Protein AF-A0AAD3E2F9-F1 (afdb_monomer)

InterPro domains:
  IPR011989 Armadillo-like helical [G3DSA:1.25.10.10] (1-164)
  IPR016024 Armadillo-type fold [SSF48371] (8-144)

pLDDT: mean 86.16, std 11.95, range [47.69, 98.19]

Foldseek 3Di:
DLQCVQVVLLVPLLVQLVDPDVVSVLVSLLSCLVCLQGAHPQGGLDDDSSVSSLVSLLVQLPPPDLSSVVSSLLSNQSSLVSHPDCPVVLVCLVVNLCSLLVSLVVDDDVSSLVSVVSSCVSCPPSCVVVVVVLLVSLVVSLVVLVVVLVVCVPDPNPPSVVSSVSSVVD

Solvent-accessible surface area (backbone atoms only — not comparable to full-atom values): 9405 Å² total; per-residue (Å²): 114,71,75,52,45,31,60,46,40,62,68,63,36,57,63,26,64,73,44,93,48,60,71,48,24,23,49,26,31,38,54,48,24,78,52,43,80,40,45,34,99,69,36,57,54,36,45,69,69,50,50,51,52,51,52,52,28,61,55,29,52,72,42,91,48,65,68,30,23,52,31,12,48,51,19,46,35,48,45,55,72,57,38,87,73,57,73,87,50,55,87,50,44,68,60,53,52,52,46,49,56,56,42,58,77,76,44,96,55,71,57,57,55,55,30,49,44,52,52,48,65,75,47,46,82,75,40,65,90,45,45,68,61,51,52,54,52,44,53,52,50,40,54,53,44,54,53,51,53,68,71,50,82,82,82,58,74,68,62,51,50,51,56,45,49,51,59,72,74,99

Radius of gyration: 17.34 Å; Cα contacts (8 Å, |Δi|>4): 168; chains: 1; bounding box: 48×39×40 Å

Nearest PDB structures (foldseek):
  3l6x-assembly1_A  TM=6.082E-01  e=8.683E-02  Homo sapiens
  3l6y-assembly1_A  TM=6.044E-01  e=9.562E-02  Homo sapiens
  3l6y-assembly2_C  TM=5.565E-01  e=1.971E-01  Homo sapiens
  3au3-assembly1_A  TM=4.673E-01  e=3.920E+00  Homo sapiens
  3nmx-assembly3_C  TM=4.134E-01  e=3.920E+00  Homo sapiens

Secondary structure (DSSP, 8-state):
-GGGHHHHIIIIIGGGGG-SSHHHHHHHHHHHHHTTTSEETTEES-SHHHHHHHHHHHHHTT-SSHHHHHHHHHHHHHHH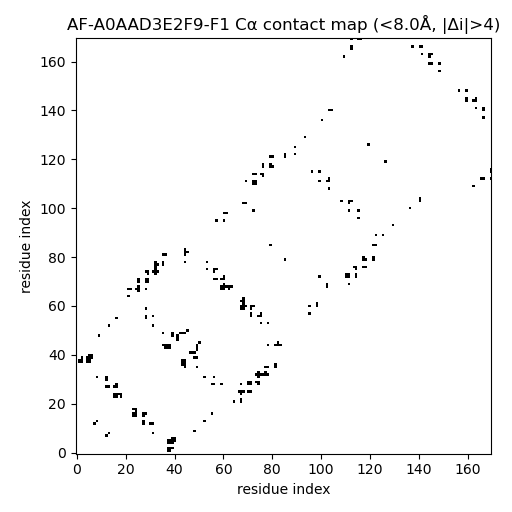HH-S--TTTGGGHHHHHHHHHHHHTT---HHHHHHHHHHHHHHGGGGTTTHHHHHHHHHHHHHHHHHHHHH-TTT-HHHHHHHHHHHHH-

Mean predicted aligned error: 7.66 Å

Structure (mmCIF, N/CA/C/O backbone):
data_AF-A0AAD3E2F9-F1
#
_entry.id   AF-A0AAD3E2F9-F1
#
loop_
_atom_site.group_PDB
_atom_site.id
_atom_site.type_symbol
_atom_site.label_atom_id
_atom_site.label_alt_id
_atom_site.label_comp_id
_atom_site.label_asym_id
_atom_site.label_entity_id
_atom_site.label_seq_id
_atom_site.pdbx_PDB_ins_code
_atom_site.Cartn_x
_atom_site.Cartn_y
_atom_site.Cartn_z
_atom_site.occupancy
_atom_site.B_iso_or_equiv
_atom_site.auth_seq_id
_atom_site.auth_comp_id
_atom_site.auth_asym_id
_atom_site.auth_atom_id
_atom_site.pdbx_PDB_model_num
ATOM 1 N N . TYR A 1 1 ? -3.794 11.369 25.387 1.00 62.34 1 TYR A N 1
ATOM 2 C CA . TYR A 1 1 ? -3.339 11.930 24.093 1.00 62.34 1 TYR A CA 1
ATOM 3 C C . TYR A 1 1 ? -3.380 10.864 23.010 1.00 62.34 1 TYR A C 1
ATOM 5 O O . TYR A 1 1 ? -4.067 11.088 22.027 1.00 62.34 1 TYR A O 1
ATOM 13 N N . LYS A 1 2 ? -2.749 9.694 23.215 1.00 70.06 2 LYS A N 1
ATOM 14 C CA . LYS A 1 2 ? -2.799 8.565 22.266 1.00 70.06 2 LYS A CA 1
ATOM 15 C C . LYS A 1 2 ? -4.229 8.141 21.884 1.00 70.06 2 LYS A C 1
ATOM 17 O O . LYS A 1 2 ? -4.508 7.983 20.707 1.00 70.06 2 LYS A O 1
ATOM 22 N N . ASP A 1 3 ? -5.160 8.131 22.837 1.00 77.56 3 ASP A N 1
ATOM 23 C CA . ASP A 1 3 ? -6.560 7.727 22.586 1.00 77.56 3 ASP A CA 1
ATOM 24 C C . ASP A 1 3 ? -7.354 8.692 21.682 1.00 77.56 3 ASP A C 1
ATOM 26 O O . ASP A 1 3 ? -8.417 8.347 21.176 1.00 77.56 3 ASP A O 1
ATOM 30 N N . GLN A 1 4 ? -6.866 9.923 21.477 1.00 85.38 4 GLN A N 1
ATOM 31 C CA . GLN A 1 4 ? -7.509 10.898 20.584 1.00 85.38 4 GLN A CA 1
ATOM 32 C C . GLN A 1 4 ? -6.976 10.825 19.150 1.00 85.38 4 GLN A C 1
ATOM 34 O O . GLN A 1 4 ? -7.554 11.444 18.255 1.00 85.38 4 GLN A O 1
ATOM 39 N N . LEU A 1 5 ? -5.894 10.078 18.920 1.00 88.75 5 LEU A N 1
ATOM 40 C CA . LEU A 1 5 ? -5.224 10.031 17.628 1.00 88.75 5 LEU A CA 1
ATOM 41 C C . LEU A 1 5 ? -6.070 9.305 16.575 1.00 88.75 5 LEU A C 1
ATOM 43 O O . LEU A 1 5 ? -6.269 9.856 15.497 1.00 88.75 5 LEU A O 1
ATOM 47 N N . GLY A 1 6 ? -6.672 8.159 16.907 1.00 88.94 6 GLY A N 1
ATOM 48 C CA . GLY A 1 6 ? -7.571 7.437 15.996 1.00 88.94 6 GLY A CA 1
ATOM 49 C C . GLY A 1 6 ? -8.740 8.304 15.490 1.00 88.94 6 GLY A C 1
ATOM 50 O O . GLY A 1 6 ? -8.904 8.465 14.276 1.00 88.94 6 GLY A O 1
ATOM 51 N N . PRO A 1 7 ? -9.521 8.950 16.382 1.00 89.38 7 PRO A N 1
ATOM 52 C CA . PRO A 1 7 ? -10.571 9.896 15.987 1.00 89.38 7 PRO A CA 1
ATOM 53 C C . PRO A 1 7 ? -10.068 11.092 15.163 1.00 89.38 7 PRO A C 1
ATOM 55 O O . PRO A 1 7 ? -10.737 11.523 14.218 1.00 89.38 7 PRO A O 1
ATOM 58 N N . MET A 1 8 ? -8.891 11.630 15.496 1.00 92.56 8 MET A N 1
ATOM 59 C CA . MET A 1 8 ? -8.268 12.735 14.760 1.00 92.56 8 MET A CA 1
ATOM 60 C C . MET A 1 8 ? -7.909 12.307 13.332 1.00 92.56 8 MET A C 1
ATOM 62 O O . MET A 1 8 ? -8.260 13.006 12.379 1.00 92.56 8 MET A O 1
ATOM 66 N N . MET A 1 9 ? -7.315 11.124 13.162 1.00 93.81 9 MET A N 1
ATOM 67 C CA . MET A 1 9 ? -7.018 10.558 11.847 1.00 93.81 9 MET A CA 1
ATOM 68 C C . MET A 1 9 ? -8.294 10.353 11.031 1.00 93.81 9 MET A C 1
ATOM 70 O O . MET A 1 9 ? -8.372 10.792 9.883 1.00 93.81 9 MET A O 1
ATOM 74 N N . ALA A 1 10 ? -9.328 9.747 11.619 1.00 91.50 10 ALA A N 1
ATOM 75 C CA . ALA A 1 10 ? -10.598 9.527 10.930 1.00 91.50 10 ALA A CA 1
ATOM 76 C C . ALA A 1 10 ? -11.249 10.844 10.462 1.00 91.50 10 ALA A C 1
ATOM 78 O O . ALA A 1 10 ? -11.843 10.894 9.386 1.00 91.50 10 ALA A O 1
ATOM 79 N N . THR A 1 11 ? -11.104 11.919 11.243 1.00 93.50 11 THR A N 1
ATOM 80 C CA . THR A 1 11 ? -11.714 13.225 10.949 1.00 93.50 11 THR A CA 1
ATOM 81 C C . THR A 1 11 ? -10.924 14.026 9.914 1.00 93.50 11 THR A C 1
ATOM 83 O O . THR A 1 11 ? -11.518 14.603 9.005 1.00 93.50 11 THR A O 1
ATOM 86 N N . TYR A 1 12 ? -9.595 14.079 10.041 1.00 95.25 12 TYR A N 1
ATOM 87 C CA . TYR A 1 12 ? -8.758 14.998 9.262 1.00 95.25 12 TYR A CA 1
ATOM 88 C C . TYR A 1 12 ? -7.916 14.309 8.186 1.00 95.25 12 TYR A C 1
ATOM 90 O O . TYR A 1 12 ? -7.688 14.895 7.128 1.00 95.25 12 TYR A O 1
ATOM 98 N N . VAL A 1 13 ? -7.473 13.072 8.415 1.00 96.31 13 VAL A N 1
ATOM 99 C CA . VAL A 1 13 ? -6.607 12.340 7.475 1.00 96.31 13 VAL A CA 1
ATOM 100 C C . VAL A 1 13 ? -7.443 11.627 6.416 1.00 96.31 13 VAL A C 1
ATOM 102 O O . VAL A 1 13 ? -7.136 11.726 5.231 1.00 96.31 13 VAL A O 1
ATOM 105 N N . MET A 1 14 ? -8.550 10.987 6.805 1.00 95.38 14 MET A N 1
ATOM 106 C CA . MET A 1 14 ? -9.413 10.241 5.876 1.00 95.38 14 MET A CA 1
ATOM 107 C C . MET A 1 14 ? -9.876 11.062 4.650 1.00 95.38 14 MET A C 1
ATOM 109 O O . MET A 1 14 ? -9.777 10.559 3.530 1.00 95.38 14 MET A O 1
ATOM 113 N N . PRO A 1 15 ? -10.326 12.330 4.781 1.00 97.12 15 PRO A N 1
ATOM 114 C CA . PRO A 1 15 ? -10.733 13.123 3.616 1.00 97.12 15 PRO A CA 1
ATOM 115 C C . PRO A 1 15 ? -9.571 13.461 2.669 1.00 97.12 15 PRO A C 1
ATOM 117 O O . PRO A 1 15 ? -9.788 13.675 1.474 1.00 97.12 15 PRO A O 1
ATOM 120 N N . CYS A 1 16 ? -8.334 13.494 3.176 1.00 97.31 16 CYS A N 1
ATOM 121 C CA . CYS A 1 16 ? -7.163 13.892 2.399 1.00 97.31 16 CYS A CA 1
ATOM 122 C C . CYS A 1 16 ? -6.802 12.884 1.298 1.00 97.31 16 CYS A C 1
ATOM 124 O O . CYS A 1 16 ? -6.231 13.295 0.290 1.00 97.31 16 CYS A O 1
ATOM 126 N N . PHE A 1 17 ? -7.211 11.615 1.415 1.00 97.25 17 PH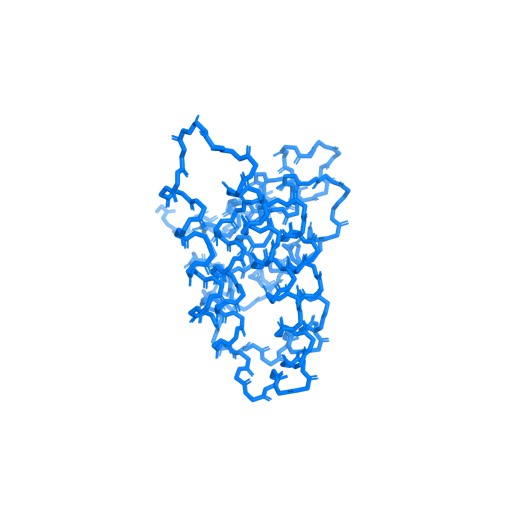E A N 1
ATOM 127 C CA . PHE A 1 17 ?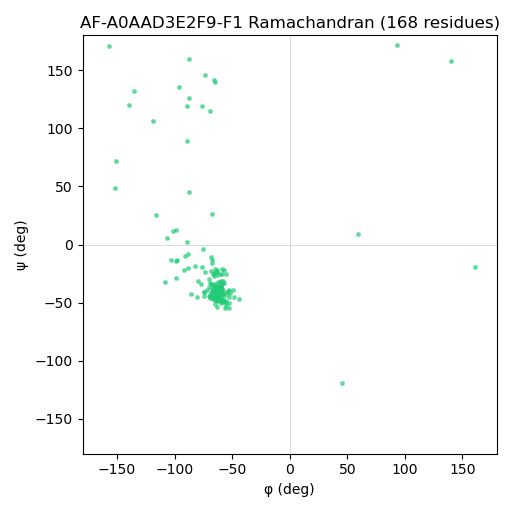 -7.032 10.603 0.363 1.00 97.25 17 PHE A CA 1
ATOM 128 C C . PHE A 1 17 ? -7.741 10.953 -0.952 1.00 97.25 17 PHE A C 1
ATOM 130 O O . PHE A 1 17 ? -7.319 10.520 -2.019 1.00 97.25 17 PHE A O 1
ATOM 137 N N . SER A 1 18 ? -8.800 11.767 -0.901 1.00 95.81 18 SER A N 1
ATOM 138 C CA . SER A 1 18 ? -9.532 12.230 -2.091 1.00 95.81 18 SER A CA 1
ATOM 139 C C . SER A 1 18 ? -9.163 13.658 -2.509 1.00 95.81 18 SER A C 1
ATOM 141 O O . SER A 1 18 ? -9.847 14.257 -3.339 1.00 95.81 18 SER A O 1
ATOM 143 N N . SER A 1 19 ? -8.099 14.229 -1.937 1.00 96.94 19 SER A N 1
ATOM 144 C CA . SER A 1 19 ? -7.664 15.585 -2.267 1.00 96.94 19 SER A CA 1
ATOM 145 C C . SER A 1 19 ? -7.195 15.686 -3.725 1.00 96.94 19 SER A C 1
ATOM 147 O O . SER A 1 19 ? -6.462 14.807 -4.195 1.00 96.94 19 SER A O 1
ATOM 149 N N . PRO A 1 20 ? -7.524 16.776 -4.447 1.00 96.38 20 PRO A N 1
ATOM 150 C CA . PRO A 1 20 ? -6.964 17.020 -5.776 1.00 96.38 20 PRO A CA 1
ATOM 151 C C . PRO A 1 20 ? -5.446 17.243 -5.725 1.00 96.38 20 PRO A C 1
ATOM 153 O O . PRO A 1 20 ? -4.757 17.058 -6.726 1.00 96.38 20 PRO A O 1
ATOM 156 N N . HIS A 1 21 ? -4.908 17.612 -4.561 1.00 96.38 21 HIS A N 1
ATOM 157 C CA . HIS A 1 21 ? -3.492 17.889 -4.384 1.00 96.38 21 HIS A CA 1
ATOM 158 C C . HIS A 1 21 ? -2.718 16.624 -3.995 1.00 96.38 21 HIS A C 1
ATOM 160 O O . HIS A 1 21 ? -2.963 16.059 -2.926 1.00 96.38 21 HIS A O 1
ATOM 166 N N . PRO A 1 22 ? -1.737 16.191 -4.800 1.00 95.75 22 PRO A N 1
ATOM 167 C CA . PRO A 1 22 ? -1.082 14.908 -4.581 1.00 95.75 22 PRO A CA 1
ATOM 168 C C . PRO A 1 22 ? -0.206 14.860 -3.337 1.00 95.75 22 PRO A C 1
ATOM 170 O O . PRO A 1 22 ? -0.186 13.844 -2.658 1.00 95.75 22 PRO A O 1
ATOM 173 N N . HIS A 1 23 ? 0.429 15.970 -2.957 1.00 95.81 23 HIS A N 1
ATOM 174 C CA . HIS A 1 23 ? 1.182 16.042 -1.703 1.00 95.81 23 HIS A CA 1
ATOM 175 C C . HIS A 1 23 ? 0.292 15.795 -0.472 1.00 95.81 23 HIS A C 1
ATOM 177 O O . HIS A 1 23 ? 0.759 15.212 0.503 1.00 95.81 23 HIS A O 1
ATOM 183 N N . LEU A 1 24 ? -0.993 16.182 -0.515 1.00 97.44 24 LEU A N 1
ATOM 184 C CA . LEU A 1 24 ? -1.942 15.878 0.560 1.00 97.44 24 LEU A CA 1
ATOM 185 C C . LEU A 1 24 ? -2.318 14.396 0.578 1.00 97.44 24 LEU A C 1
ATOM 187 O O . LEU A 1 24 ? -2.397 13.825 1.661 1.00 97.44 24 LEU A O 1
ATOM 191 N N . ARG A 1 25 ? -2.492 13.759 -0.589 1.00 98.19 25 ARG A N 1
ATOM 192 C CA . ARG A 1 25 ? -2.723 12.306 -0.669 1.00 98.19 25 ARG A CA 1
ATOM 193 C C . ARG A 1 25 ? -1.513 11.521 -0.161 1.00 98.19 25 ARG A C 1
ATOM 195 O O . ARG A 1 25 ? -1.675 10.677 0.708 1.00 98.19 25 ARG A O 1
ATOM 202 N N . SER A 1 26 ? -0.310 11.879 -0.613 1.00 96.75 26 SER A N 1
ATOM 203 C CA . SER A 1 26 ? 0.970 11.311 -0.156 1.00 96.75 26 SER A CA 1
ATOM 204 C C . SER A 1 26 ? 1.094 11.380 1.367 1.00 96.75 26 SER A C 1
ATOM 206 O O . SER A 1 26 ? 1.311 10.377 2.041 1.00 96.75 26 SER A O 1
ATOM 208 N N . LYS A 1 27 ? 0.851 12.563 1.951 1.00 97.06 27 LYS A N 1
ATOM 209 C CA . LYS A 1 27 ? 0.902 12.727 3.407 1.00 97.06 27 LYS A CA 1
ATOM 210 C C . LYS A 1 27 ? -0.216 11.993 4.134 1.00 97.06 27 LYS A C 1
ATOM 212 O O . LYS A 1 27 ? 0.041 11.500 5.224 1.00 97.06 27 LYS A O 1
ATOM 217 N N . ALA A 1 28 ? -1.412 11.885 3.561 1.00 97.75 28 ALA A N 1
ATOM 218 C CA . ALA A 1 28 ? -2.482 11.094 4.157 1.00 97.75 28 ALA A CA 1
ATOM 219 C C . ALA A 1 28 ? -2.092 9.615 4.254 1.00 97.75 28 ALA A C 1
ATOM 221 O O . ALA A 1 28 ? -2.184 9.033 5.330 1.00 97.75 28 ALA A O 1
ATOM 222 N N . VAL A 1 29 ? -1.578 9.061 3.155 1.00 98.06 29 VAL A N 1
ATOM 223 C CA . VAL A 1 29 ? -1.057 7.694 3.071 1.00 98.06 29 VAL A CA 1
ATOM 224 C C . VAL A 1 29 ? 0.033 7.468 4.118 1.00 98.06 29 VAL A C 1
ATOM 226 O O . VAL A 1 29 ? -0.110 6.589 4.964 1.00 98.06 29 VAL A O 1
ATOM 229 N N . TRP A 1 30 ? 1.063 8.319 4.125 1.00 96.94 30 TRP A N 1
ATOM 230 C CA . TRP A 1 30 ? 2.184 8.209 5.058 1.00 96.94 30 TRP A CA 1
ATOM 231 C C . TRP A 1 30 ? 1.740 8.281 6.525 1.00 96.94 30 TRP A C 1
ATOM 233 O O . TRP A 1 30 ? 2.121 7.432 7.327 1.00 96.94 30 TRP A O 1
ATOM 243 N N . VAL A 1 31 ? 0.894 9.258 6.886 1.00 96.81 31 VAL A N 1
ATOM 244 C CA . VAL A 1 31 ? 0.366 9.392 8.258 1.00 96.81 31 VAL A CA 1
ATOM 245 C C . VAL A 1 31 ? -0.427 8.147 8.653 1.00 96.81 31 VAL A C 1
ATOM 247 O O . VAL A 1 31 ? -0.299 7.678 9.782 1.00 96.81 31 VAL A O 1
ATOM 250 N N . SER A 1 32 ? -1.228 7.594 7.741 1.00 96.31 32 SER A N 1
ATOM 251 C CA . SER A 1 32 ? -1.978 6.366 7.994 1.00 96.31 32 SER A CA 1
ATOM 252 C C . SER A 1 32 ? -1.078 5.165 8.252 1.00 96.31 32 SER A C 1
ATOM 254 O O . SER A 1 32 ? -1.387 4.401 9.156 1.00 96.31 32 SER A O 1
ATOM 256 N N . GLY A 1 33 ? 0.025 5.011 7.514 1.00 95.50 33 GLY A N 1
ATOM 257 C CA . GLY A 1 33 ? 0.999 3.946 7.764 1.00 95.50 33 GLY A CA 1
ATOM 258 C C . GLY A 1 33 ? 1.725 4.113 9.101 1.00 95.50 33 GLY A C 1
ATOM 259 O O . GLY A 1 33 ? 1.802 3.169 9.875 1.00 95.50 33 GLY A O 1
ATOM 260 N N . VAL A 1 34 ? 2.213 5.321 9.401 1.00 94.31 34 VAL A N 1
ATOM 261 C CA . VAL A 1 34 ? 2.985 5.605 10.629 1.00 94.31 34 VAL A CA 1
ATOM 262 C C . VAL A 1 34 ? 2.182 5.376 11.910 1.00 94.31 34 VAL A C 1
ATOM 264 O O . VAL A 1 34 ? 2.760 5.013 12.927 1.00 94.31 34 VAL A O 1
ATOM 267 N N . PHE A 1 35 ? 0.870 5.609 11.875 1.00 93.56 35 PHE A N 1
ATOM 268 C CA . PHE A 1 35 ? -0.004 5.502 13.047 1.00 93.56 35 PHE A CA 1
ATOM 269 C C . PHE A 1 35 ? -1.054 4.394 12.904 1.00 93.56 35 PHE A C 1
ATOM 271 O O . PHE A 1 35 ? -2.130 4.481 13.499 1.00 93.56 35 PHE A O 1
ATOM 278 N N . CYS A 1 36 ? -0.784 3.369 12.092 1.00 91.88 36 CYS A N 1
ATOM 279 C CA . CYS A 1 36 ? -1.716 2.255 11.911 1.00 91.88 36 CYS A CA 1
ATOM 280 C C . CYS A 1 36 ? -1.902 1.411 13.189 1.00 91.88 36 CYS A C 1
ATOM 282 O O . CYS A 1 36 ? -2.981 0.851 13.372 1.00 91.88 36 CYS A O 1
ATOM 284 N N . ASP A 1 37 ? -0.914 1.421 14.092 1.00 89.88 37 ASP A N 1
ATOM 285 C CA . ASP A 1 37 ? -0.884 0.755 15.408 1.00 89.88 37 ASP A CA 1
ATOM 286 C C . ASP A 1 37 ? -1.745 1.451 16.486 1.00 89.88 37 ASP A C 1
ATOM 288 O O . ASP A 1 37 ? -1.864 1.009 17.634 1.00 89.88 37 ASP A O 1
ATOM 292 N N . THR A 1 38 ? -2.341 2.594 16.146 1.00 88.56 38 THR A N 1
ATOM 293 C CA . THR A 1 38 ? -3.139 3.386 17.078 1.00 88.56 38 THR A CA 1
ATOM 294 C C . THR A 1 38 ? -4.493 2.738 17.357 1.00 88.56 38 THR A C 1
ATOM 296 O O . THR A 1 38 ? -5.146 2.162 16.490 1.00 88.56 38 THR A O 1
ATOM 299 N N . THR A 1 39 ? -4.978 2.903 18.590 1.00 85.75 39 THR A N 1
ATOM 300 C CA . THR A 1 39 ? -6.333 2.497 18.968 1.00 85.75 39 THR A CA 1
ATOM 301 C C . THR A 1 39 ? -7.386 3.378 18.303 1.00 85.75 39 THR A C 1
ATOM 303 O O . THR A 1 39 ? -7.512 4.569 18.609 1.00 85.75 39 THR A O 1
ATOM 306 N N . PHE A 1 40 ? -8.187 2.770 17.430 1.00 83.88 40 PHE A N 1
ATOM 307 C CA . PHE A 1 40 ? -9.426 3.356 16.939 1.00 83.88 40 PHE A CA 1
ATOM 308 C C . PHE A 1 40 ? -10.591 3.004 17.881 1.00 83.88 40 PHE A C 1
ATOM 310 O O . PHE A 1 40 ? -10.504 2.045 18.653 1.00 83.88 40 PHE A O 1
ATOM 317 N N . PRO A 1 41 ? -11.703 3.764 17.849 1.00 80.50 41 PRO A N 1
ATOM 318 C CA . PRO A 1 41 ? -12.869 3.488 18.696 1.00 80.50 41 PRO A CA 1
ATOM 319 C C . PRO A 1 41 ? -13.470 2.084 18.521 1.00 80.50 41 PRO A C 1
ATOM 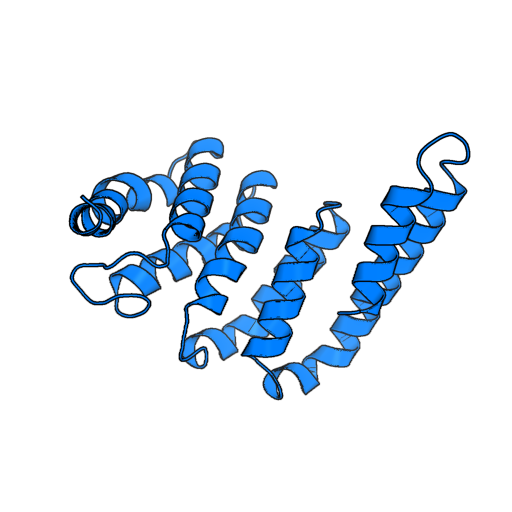321 O O . PRO A 1 41 ? -14.183 1.606 19.398 1.00 80.50 41 PRO A O 1
ATOM 324 N N . ASP A 1 42 ? -13.212 1.451 17.381 1.00 86.19 42 ASP A N 1
ATOM 325 C CA . ASP A 1 42 ? -13.732 0.158 16.942 1.00 86.19 42 ASP A CA 1
ATOM 326 C C . ASP A 1 42 ? -12.695 -0.980 16.984 1.00 86.19 42 ASP A C 1
ATOM 328 O O . ASP A 1 42 ? -13.008 -2.098 16.575 1.00 86.19 42 ASP A O 1
ATOM 332 N N . GLY A 1 43 ? -11.496 -0.719 17.513 1.00 81.38 43 GLY A N 1
ATOM 333 C CA . GLY A 1 43 ? -10.431 -1.707 17.672 1.00 81.38 43 GLY A CA 1
ATOM 334 C C . GLY A 1 43 ? -9.042 -1.149 17.355 1.00 81.38 43 GLY A C 1
ATOM 335 O O . GLY A 1 43 ? -8.893 -0.157 16.647 1.00 81.38 43 GLY A O 1
ATOM 336 N N . THR A 1 44 ? -8.006 -1.794 17.889 1.00 82.12 44 THR A N 1
ATOM 337 C CA . THR A 1 44 ? -6.613 -1.594 17.452 1.00 82.12 44 THR A CA 1
ATOM 338 C C . THR A 1 44 ? -6.264 -2.682 16.446 1.00 82.12 44 THR A C 1
ATOM 340 O O . THR A 1 44 ? -6.598 -3.840 16.695 1.00 82.12 44 THR A O 1
ATOM 343 N N . ASN A 1 45 ? -5.611 -2.313 15.340 1.00 82.06 45 ASN A N 1
ATOM 344 C CA . ASN A 1 45 ? -5.131 -3.221 14.281 1.00 82.06 45 ASN A CA 1
ATOM 345 C C . ASN A 1 45 ? -6.217 -4.058 13.583 1.00 82.06 45 ASN A C 1
ATOM 347 O O . ASN A 1 45 ? -5.934 -4.972 12.814 1.00 82.06 45 ASN A O 1
ATOM 351 N N . GLN A 1 46 ? -7.481 -3.753 13.858 1.00 80.06 46 GLN A N 1
ATOM 352 C CA . GLN A 1 46 ? -8.643 -4.457 13.346 1.00 80.06 46 GLN A CA 1
ATOM 353 C C . GLN A 1 46 ? -9.857 -3.529 13.381 1.00 80.06 46 GLN A C 1
ATOM 355 O O . GLN A 1 46 ? -9.826 -2.449 13.971 1.00 80.06 46 GLN A O 1
ATOM 360 N N . GLY A 1 47 ? -10.947 -3.972 12.763 1.00 87.38 47 GLY A N 1
ATOM 361 C CA . GLY A 1 47 ? -12.201 -3.228 12.740 1.00 87.38 47 GLY A CA 1
ATOM 362 C C . GLY A 1 47 ? -12.365 -2.325 11.510 1.00 87.38 47 GLY A C 1
ATOM 363 O O . GLY A 1 47 ? -11.457 -2.180 10.685 1.00 87.38 47 GLY A O 1
ATOM 364 N N . PRO A 1 48 ? -13.565 -1.750 11.332 1.00 89.94 48 PRO A N 1
ATOM 365 C CA . PRO A 1 48 ? -13.940 -1.085 10.091 1.00 89.94 48 PRO A CA 1
ATOM 366 C C . PRO A 1 48 ? -13.125 0.180 9.795 1.00 89.94 48 PRO A C 1
ATOM 368 O O . PRO A 1 48 ? -12.849 0.451 8.631 1.00 89.94 48 PRO A O 1
ATOM 371 N N . THR A 1 49 ? -12.707 0.956 10.794 1.00 91.50 49 THR A N 1
ATOM 372 C CA . THR A 1 49 ? -11.913 2.178 10.578 1.00 91.50 49 THR A CA 1
ATOM 373 C C . THR A 1 49 ? -10.508 1.846 10.091 1.00 91.50 49 THR A C 1
ATOM 375 O O . THR A 1 49 ? -10.056 2.431 9.105 1.00 91.50 49 THR A O 1
ATOM 378 N N . TYR A 1 50 ? -9.856 0.870 10.726 1.00 92.19 50 TYR A N 1
ATOM 379 C CA . TYR A 1 50 ? -8.556 0.357 10.301 1.00 92.19 50 TYR A CA 1
ATOM 380 C C . TYR A 1 50 ? -8.614 -0.175 8.860 1.00 92.19 50 TYR A C 1
ATOM 382 O O . TYR A 1 50 ? -7.844 0.266 8.006 1.00 92.19 50 TYR A O 1
ATOM 390 N N . MET A 1 51 ? -9.602 -1.027 8.552 1.00 91.50 51 MET A N 1
ATOM 391 C CA . MET A 1 51 ? -9.780 -1.577 7.202 1.00 91.50 51 MET A CA 1
ATOM 392 C C . MET A 1 51 ? -10.052 -0.494 6.156 1.00 91.50 51 MET A C 1
ATOM 394 O O . MET A 1 51 ? -9.536 -0.572 5.047 1.00 91.50 51 MET A O 1
ATOM 398 N N . ARG A 1 52 ? -10.788 0.570 6.501 1.00 94.06 52 ARG A N 1
ATOM 399 C CA . ARG A 1 52 ? -10.998 1.699 5.582 1.00 94.06 52 ARG A CA 1
ATOM 400 C C . ARG A 1 52 ? -9.706 2.446 5.267 1.00 94.06 52 ARG A C 1
ATOM 402 O O . ARG A 1 52 ? -9.525 2.847 4.119 1.00 94.06 52 ARG A O 1
ATOM 409 N N . PHE A 1 53 ? -8.821 2.646 6.245 1.00 95.69 53 PHE A N 1
ATOM 410 C CA . PHE A 1 53 ? -7.503 3.227 5.975 1.00 95.69 53 PHE A CA 1
ATOM 411 C C . PHE A 1 53 ? -6.661 2.307 5.095 1.00 95.69 53 PHE A C 1
ATOM 413 O O . PHE A 1 53 ? -6.110 2.774 4.099 1.00 95.69 53 PHE A O 1
ATOM 420 N N . PHE A 1 54 ? -6.630 1.011 5.408 1.00 95.00 54 PHE A N 1
ATOM 421 C CA . PHE A 1 54 ? -5.949 0.009 4.594 1.00 95.00 54 PHE A CA 1
ATOM 422 C C . PHE A 1 54 ? -6.436 0.028 3.135 1.00 95.00 54 PHE A C 1
ATOM 424 O O . PHE A 1 54 ? -5.635 0.143 2.210 1.00 95.00 54 PHE A O 1
ATOM 431 N N . GLU A 1 55 ? -7.751 0.019 2.910 1.00 94.69 55 GLU A N 1
ATOM 432 C CA . GLU A 1 55 ? -8.352 0.108 1.574 1.00 94.69 55 GLU A CA 1
ATOM 433 C C . GLU A 1 55 ? -7.965 1.398 0.836 1.00 94.69 55 GLU A C 1
ATOM 435 O O . GLU A 1 55 ? -7.716 1.365 -0.373 1.00 94.69 55 GLU A O 1
ATOM 440 N N . GLN A 1 56 ? -7.898 2.541 1.533 1.00 97.31 56 GLN A N 1
ATOM 441 C CA . GLN A 1 56 ? -7.433 3.786 0.916 1.00 97.31 56 GLN A CA 1
ATOM 442 C C . GLN A 1 56 ? -5.950 3.716 0.528 1.00 97.31 56 GLN A C 1
ATOM 444 O O . GLN A 1 56 ? -5.597 4.157 -0.565 1.00 97.31 56 GLN A O 1
ATOM 449 N N . VAL A 1 57 ? -5.098 3.128 1.372 1.00 97.19 57 VAL A N 1
ATOM 450 C CA . VAL A 1 57 ? -3.675 2.915 1.062 1.00 97.19 57 VAL A CA 1
ATOM 451 C C . VAL A 1 57 ? -3.520 2.006 -0.159 1.00 97.19 57 VAL A C 1
ATOM 453 O O . VAL A 1 57 ? -2.830 2.375 -1.108 1.00 97.19 57 VAL A O 1
ATOM 456 N N . VAL A 1 58 ? -4.231 0.875 -0.203 1.00 95.38 58 VAL A N 1
ATOM 457 C CA . VAL A 1 58 ? -4.223 -0.039 -1.358 1.00 95.38 58 VAL A CA 1
ATOM 458 C C . VAL A 1 58 ? -4.694 0.673 -2.628 1.00 95.38 58 VAL A C 1
ATOM 460 O O . VAL A 1 58 ? -4.085 0.525 -3.686 1.00 95.38 58 VAL A O 1
ATOM 463 N N . ARG A 1 59 ? -5.736 1.509 -2.545 1.00 96.00 59 ARG A N 1
ATOM 464 C CA . ARG A 1 59 ? -6.202 2.313 -3.685 1.00 96.00 59 ARG A CA 1
ATOM 465 C C . ARG A 1 59 ? -5.127 3.283 -4.192 1.00 96.00 59 ARG A C 1
ATOM 467 O O . ARG A 1 59 ? -5.018 3.479 -5.403 1.00 96.00 59 ARG A O 1
ATOM 474 N N . CYS A 1 60 ? -4.330 3.869 -3.299 1.00 97.25 60 CYS A N 1
ATOM 475 C CA . CYS A 1 60 ? -3.241 4.785 -3.651 1.00 97.25 60 CYS A CA 1
ATOM 476 C C . CYS A 1 60 ? -2.069 4.112 -4.388 1.00 97.25 60 CYS A C 1
ATOM 478 O O . CYS A 1 60 ? -1.295 4.814 -5.036 1.00 97.25 60 CYS A O 1
ATOM 480 N N . LEU A 1 61 ? -1.979 2.776 -4.415 1.00 95.25 61 LEU A N 1
ATOM 481 C CA . LEU A 1 61 ? -1.036 2.059 -5.291 1.00 95.25 61 LEU A CA 1
ATOM 482 C C . LEU A 1 61 ? -1.317 2.294 -6.786 1.00 95.25 61 LEU A C 1
ATOM 484 O O . LEU A 1 61 ? -0.426 2.130 -7.619 1.00 95.25 61 LEU A O 1
ATOM 488 N N . GLY A 1 62 ? -2.551 2.681 -7.129 1.00 94.75 62 GLY A N 1
ATOM 489 C CA . GLY A 1 62 ? -2.968 3.067 -8.478 1.00 94.75 62 GLY A CA 1
ATOM 490 C C . GLY A 1 62 ? -3.006 4.579 -8.723 1.00 94.75 62 GLY A C 1
ATOM 491 O O . GLY A 1 62 ? -3.609 5.004 -9.708 1.00 94.75 62 GLY A O 1
ATOM 492 N N . ASP A 1 63 ? -2.437 5.402 -7.835 1.00 97.50 63 ASP A N 1
ATOM 493 C CA . ASP A 1 63 ? -2.438 6.861 -7.996 1.00 97.50 63 ASP A CA 1
ATOM 494 C C . ASP A 1 63 ? -1.609 7.289 -9.226 1.00 97.50 63 ASP A C 1
ATOM 496 O O . ASP A 1 63 ? -0.551 6.707 -9.483 1.00 97.50 63 ASP A O 1
ATOM 500 N N . PRO A 1 64 ? -2.038 8.305 -10.001 1.00 95.62 64 PRO A N 1
ATOM 501 C CA . PRO A 1 64 ? -1.241 8.807 -11.122 1.00 95.62 64 PRO A CA 1
ATOM 502 C C . PRO A 1 64 ? 0.137 9.325 -10.688 1.00 95.62 64 PRO A C 1
ATOM 504 O O . PRO A 1 64 ? 1.110 9.205 -11.436 1.00 95.62 64 PRO A O 1
ATOM 507 N N . GLU A 1 65 ? 0.249 9.862 -9.474 1.00 96.31 65 GLU A N 1
ATOM 508 C CA . GLU A 1 65 ? 1.474 10.487 -8.997 1.00 96.31 65 GLU A CA 1
ATOM 509 C C . GLU A 1 65 ? 2.407 9.463 -8.350 1.00 96.31 65 GLU A C 1
ATOM 511 O O . GLU A 1 65 ? 2.043 8.741 -7.419 1.00 96.31 65 GLU A O 1
ATOM 516 N N . LEU A 1 66 ? 3.651 9.418 -8.834 1.00 94.00 66 LEU A N 1
ATOM 517 C CA . LEU A 1 66 ? 4.666 8.474 -8.362 1.00 94.00 66 LEU A CA 1
ATOM 518 C C . LEU A 1 66 ? 4.943 8.573 -6.847 1.00 94.00 66 LEU A C 1
ATOM 520 O O . LEU A 1 66 ? 4.961 7.522 -6.210 1.00 94.00 66 LEU A O 1
ATOM 524 N N . PRO A 1 67 ? 5.078 9.770 -6.233 1.00 93.00 67 PRO A N 1
ATOM 525 C CA . PRO A 1 67 ? 5.317 9.872 -4.790 1.00 93.00 67 PRO A CA 1
ATOM 526 C C . PRO A 1 67 ? 4.203 9.246 -3.944 1.00 93.00 67 PRO A C 1
ATOM 528 O O . PRO A 1 67 ? 4.479 8.606 -2.936 1.00 93.00 67 PRO A O 1
ATOM 531 N N . VAL A 1 68 ? 2.946 9.365 -4.391 1.00 97.31 68 VAL A N 1
ATOM 532 C CA . VAL A 1 68 ? 1.793 8.791 -3.683 1.00 97.31 68 VAL A CA 1
ATOM 533 C C . VAL A 1 68 ? 1.840 7.266 -3.736 1.00 97.31 68 VAL A C 1
ATOM 535 O O . VAL A 1 68 ? 1.587 6.609 -2.730 1.00 97.31 68 VAL A O 1
ATOM 538 N N . ARG A 1 69 ? 2.198 6.702 -4.897 1.00 97.00 69 ARG A N 1
ATOM 539 C CA . ARG A 1 69 ? 2.354 5.251 -5.071 1.00 97.00 69 ARG A CA 1
ATOM 540 C C . ARG A 1 69 ? 3.490 4.685 -4.219 1.00 97.00 69 ARG A C 1
ATOM 542 O O . ARG A 1 69 ? 3.327 3.619 -3.634 1.00 97.00 69 ARG A O 1
ATOM 549 N N . VAL A 1 70 ? 4.611 5.401 -4.132 1.00 94.75 70 VAL A N 1
ATOM 550 C CA . VAL A 1 70 ? 5.751 5.028 -3.283 1.00 94.75 70 VAL A CA 1
ATOM 551 C C . VAL A 1 70 ? 5.349 5.031 -1.806 1.00 94.75 70 VAL A C 1
ATOM 553 O O . VAL A 1 70 ? 5.461 3.994 -1.155 1.00 94.75 70 VAL A O 1
ATOM 556 N N . ASP A 1 71 ? 4.785 6.136 -1.301 1.00 96.25 71 ASP A N 1
ATOM 557 C CA . ASP A 1 71 ? 4.304 6.223 0.089 1.00 96.25 71 ASP A CA 1
ATOM 558 C C . ASP A 1 71 ? 3.262 5.132 0.399 1.00 96.25 71 ASP A C 1
ATOM 560 O O . ASP A 1 71 ? 3.201 4.630 1.525 1.00 96.25 71 ASP A O 1
ATOM 564 N N . ALA A 1 72 ? 2.449 4.745 -0.592 1.00 97.25 72 ALA A N 1
ATOM 565 C CA . ALA A 1 72 ? 1.436 3.702 -0.452 1.00 97.25 72 ALA A CA 1
ATOM 566 C C . ALA A 1 72 ? 2.040 2.315 -0.256 1.00 97.25 72 ALA A C 1
ATOM 568 O O . ALA A 1 72 ? 1.548 1.583 0.597 1.00 97.25 72 ALA A O 1
ATOM 569 N N . VAL A 1 73 ? 3.115 1.966 -0.969 1.00 96.00 73 VAL A N 1
ATOM 570 C CA . VAL A 1 73 ? 3.826 0.700 -0.731 1.00 96.00 73 VAL A CA 1
ATOM 571 C C . VAL A 1 73 ? 4.448 0.689 0.662 1.00 96.00 73 VAL A C 1
ATOM 573 O O . VAL A 1 73 ? 4.222 -0.250 1.418 1.00 96.00 73 VAL A O 1
ATOM 576 N N . VAL A 1 74 ? 5.143 1.759 1.053 1.00 94.75 74 VAL A N 1
ATOM 577 C CA . VAL A 1 74 ? 5.763 1.822 2.388 1.00 94.75 74 VAL A CA 1
ATOM 578 C C . VAL A 1 74 ? 4.710 1.735 3.496 1.00 94.75 74 VAL A C 1
ATOM 580 O O . VAL A 1 74 ? 4.897 1.040 4.491 1.00 94.75 74 VAL A O 1
ATOM 583 N N . SER A 1 75 ? 3.570 2.404 3.323 1.00 96.94 75 SER A N 1
ATOM 584 C CA . SER A 1 75 ? 2.477 2.358 4.300 1.00 96.94 75 SER A CA 1
ATOM 585 C C . SER A 1 75 ? 1.782 0.999 4.320 1.00 96.94 75 SER A C 1
ATOM 587 O O . SER A 1 75 ? 1.425 0.529 5.396 1.00 96.94 75 SER A O 1
ATOM 589 N N . LEU A 1 76 ? 1.625 0.346 3.161 1.00 96.44 76 LEU A N 1
ATOM 590 C CA . LEU A 1 76 ? 1.070 -1.004 3.051 1.00 96.44 76 LEU A CA 1
ATOM 591 C C . LEU A 1 76 ? 1.834 -1.989 3.939 1.00 96.44 76 LEU A C 1
ATOM 593 O O . LEU A 1 76 ? 1.190 -2.777 4.628 1.00 96.44 76 LEU A O 1
ATOM 597 N N . ARG A 1 77 ? 3.174 -1.915 3.962 1.00 95.44 77 ARG A N 1
ATOM 598 C CA . ARG A 1 77 ? 4.016 -2.730 4.852 1.00 95.44 77 ARG A CA 1
ATOM 599 C C . ARG A 1 77 ? 3.571 -2.614 6.307 1.00 95.44 77 ARG A C 1
ATOM 601 O O . ARG A 1 77 ? 3.253 -3.631 6.909 1.00 95.44 77 ARG A O 1
ATOM 608 N N . HIS A 1 78 ? 3.479 -1.389 6.829 1.00 96.00 78 HIS A N 1
ATOM 609 C CA . HIS A 1 78 ? 3.124 -1.153 8.233 1.00 96.00 78 HIS A CA 1
ATOM 610 C C . HIS A 1 78 ? 1.745 -1.731 8.579 1.00 96.00 78 HIS A C 1
ATOM 612 O O . HIS A 1 78 ? 1.575 -2.373 9.610 1.00 96.00 78 HIS A O 1
ATOM 618 N N . PHE A 1 79 ? 0.759 -1.584 7.686 1.00 95.50 79 PHE A N 1
ATOM 619 C CA . PHE A 1 79 ? -0.542 -2.223 7.892 1.00 95.50 79 PHE A CA 1
ATOM 620 C C . PHE A 1 79 ? -0.433 -3.754 7.906 1.00 95.50 79 PHE A C 1
ATOM 622 O O . PHE A 1 79 ? -0.995 -4.398 8.783 1.00 95.50 79 PHE A O 1
ATOM 629 N N . LEU A 1 80 ? 0.280 -4.357 6.952 1.00 94.12 80 LEU A N 1
ATOM 630 C CA . LEU A 1 80 ? 0.418 -5.815 6.897 1.00 94.12 80 LEU A CA 1
ATOM 631 C C . LEU A 1 80 ? 1.124 -6.378 8.136 1.00 94.12 80 LEU A C 1
ATOM 633 O O . LEU A 1 80 ? 0.713 -7.429 8.624 1.00 94.12 80 LEU A O 1
ATOM 637 N N . GLU A 1 81 ? 2.143 -5.691 8.659 1.00 94.50 81 GLU A N 1
ATOM 638 C CA . GLU A 1 81 ? 2.855 -6.068 9.888 1.00 94.50 81 GLU A CA 1
ATOM 639 C C . GLU A 1 81 ? 1.901 -6.163 11.085 1.00 94.50 81 GLU A C 1
ATOM 641 O O . GLU A 1 81 ? 1.878 -7.197 11.760 1.00 94.50 81 GLU A O 1
ATOM 646 N N . GLU A 1 82 ? 1.047 -5.154 11.270 1.00 93.25 82 GLU A N 1
ATOM 647 C CA . GLU A 1 82 ? 0.072 -5.084 12.367 1.00 93.25 82 GLU A CA 1
ATOM 648 C C . GLU A 1 82 ? -1.157 -5.994 12.170 1.00 93.25 82 GLU A C 1
ATOM 650 O O . GLU A 1 82 ? -1.857 -6.313 13.132 1.00 93.25 82 GLU A O 1
ATOM 655 N N . MET A 1 83 ? -1.441 -6.426 10.938 1.00 90.44 83 MET A N 1
ATOM 656 C CA . MET A 1 83 ? -2.605 -7.256 10.622 1.00 90.44 83 MET A CA 1
ATOM 657 C C . MET A 1 83 ? -2.382 -8.714 11.056 1.00 90.44 83 MET A C 1
ATOM 659 O O . MET A 1 83 ? -1.472 -9.392 10.567 1.00 90.44 83 MET A O 1
ATOM 663 N N . GLU A 1 84 ? -3.232 -9.209 11.963 1.00 87.00 84 GLU A N 1
ATOM 664 C CA . GLU A 1 84 ? -3.184 -10.598 12.453 1.00 87.00 84 GLU A CA 1
ATOM 665 C C . GLU A 1 84 ? -3.706 -11.607 11.417 1.00 87.00 84 GLU A C 1
ATOM 667 O O . GLU A 1 84 ? -3.120 -12.673 11.245 1.00 87.00 84 GLU A O 1
ATOM 672 N N . ASP A 1 85 ? -4.790 -11.266 10.710 1.00 88.25 85 ASP A N 1
ATOM 673 C CA . ASP A 1 85 ? -5.396 -12.104 9.671 1.00 88.25 85 ASP A CA 1
ATOM 674 C C . ASP A 1 85 ? -5.364 -11.402 8.309 1.00 88.25 85 ASP A C 1
ATOM 676 O O . ASP A 1 85 ? -6.141 -10.485 8.039 1.00 88.25 85 ASP A O 1
ATOM 680 N N . VAL A 1 86 ? -4.478 -11.869 7.428 1.00 89.81 86 VAL A N 1
ATOM 681 C CA . VAL A 1 86 ? -4.337 -11.362 6.053 1.00 89.81 86 VAL A CA 1
ATOM 682 C C . VAL A 1 86 ? -5.231 -12.089 5.042 1.00 89.81 86 VAL A C 1
ATOM 684 O O . VAL A 1 86 ? -5.220 -11.754 3.853 1.00 89.81 86 VAL A O 1
ATOM 687 N N . SER A 1 87 ? -6.054 -13.050 5.479 1.00 88.19 87 SER A N 1
ATOM 688 C CA . SER A 1 87 ? -6.989 -13.780 4.608 1.00 88.19 87 SER A CA 1
ATOM 689 C C . SER A 1 87 ? -7.899 -12.863 3.774 1.00 88.19 87 SER A C 1
ATOM 691 O O . SER A 1 87 ? -8.093 -13.153 2.590 1.00 88.19 87 SER A O 1
ATOM 693 N N . PRO A 1 88 ? -8.418 -11.731 4.303 1.00 85.31 88 PRO A N 1
ATOM 694 C CA . PRO A 1 88 ? -9.219 -10.795 3.509 1.00 85.31 88 PRO A CA 1
ATOM 695 C C . PRO A 1 88 ? -8.440 -10.123 2.369 1.00 85.31 88 PRO A C 1
ATOM 697 O O . PRO A 1 88 ? -9.038 -9.686 1.387 1.00 85.31 88 PRO A O 1
ATOM 700 N N . VAL A 1 89 ? -7.113 -10.041 2.487 1.00 88.19 89 VAL A N 1
ATOM 701 C CA . VAL A 1 89 ? -6.219 -9.376 1.529 1.00 88.19 89 VAL A CA 1
ATOM 702 C C . VAL A 1 89 ? -5.701 -10.350 0.466 1.00 88.19 89 VAL A C 1
ATOM 704 O O . VAL A 1 89 ? -5.363 -9.925 -0.638 1.00 88.19 89 VAL A O 1
ATOM 707 N N . ALA A 1 90 ? -5.702 -11.658 0.739 1.00 88.12 90 ALA A N 1
ATOM 708 C CA . ALA A 1 90 ? -5.188 -12.689 -0.168 1.00 88.12 90 ALA A CA 1
ATOM 709 C C . ALA A 1 90 ? -5.711 -12.601 -1.621 1.00 88.12 90 ALA A C 1
ATOM 711 O O . ALA A 1 90 ? -4.907 -12.764 -2.541 1.00 88.12 90 ALA A O 1
ATOM 712 N N . PRO A 1 91 ? -6.992 -12.270 -1.895 1.00 88.94 91 PRO A N 1
ATOM 713 C CA . PRO A 1 91 ? -7.472 -12.096 -3.270 1.00 88.94 91 PRO A CA 1
ATOM 714 C C . PRO A 1 91 ? -6.801 -10.942 -4.034 1.00 88.94 91 PRO A C 1
ATOM 716 O O . PRO A 1 91 ? -6.733 -10.979 -5.261 1.00 88.94 91 PRO A O 1
ATOM 719 N N . ALA A 1 92 ? -6.308 -9.921 -3.327 1.00 89.06 92 ALA A N 1
ATOM 720 C CA . ALA A 1 92 ? -5.624 -8.766 -3.905 1.00 89.06 92 ALA A CA 1
ATOM 721 C C . ALA A 1 92 ? -4.108 -8.980 -4.063 1.00 89.06 92 ALA A C 1
ATOM 723 O O . ALA A 1 92 ? -3.447 -8.176 -4.720 1.00 89.06 92 ALA A O 1
ATOM 724 N N . LEU A 1 93 ? -3.554 -10.072 -3.524 1.00 90.06 93 LEU A N 1
ATOM 725 C CA . LEU A 1 93 ? -2.119 -10.373 -3.534 1.00 90.06 93 LEU A CA 1
ATOM 726 C C . LEU A 1 93 ? -1.448 -10.223 -4.916 1.00 90.06 93 LEU A C 1
ATOM 728 O O . LEU A 1 93 ? -0.413 -9.558 -4.990 1.00 90.06 93 LEU A O 1
ATOM 732 N N . PRO A 1 94 ? -2.022 -10.729 -6.032 1.00 88.75 94 PRO A N 1
ATOM 733 C CA . PRO A 1 94 ? -1.405 -10.564 -7.351 1.00 88.75 94 PRO A CA 1
ATOM 734 C C . PRO A 1 94 ? -1.295 -9.097 -7.764 1.00 88.75 94 PRO A C 1
ATOM 736 O O . PRO A 1 94 ? -0.326 -8.687 -8.399 1.00 88.75 94 PRO A O 1
ATOM 739 N N . GLN A 1 95 ? -2.305 -8.296 -7.422 1.00 90.69 95 GLN A N 1
ATOM 740 C CA . GLN A 1 95 ? -2.321 -6.873 -7.733 1.00 90.69 95 GLN A C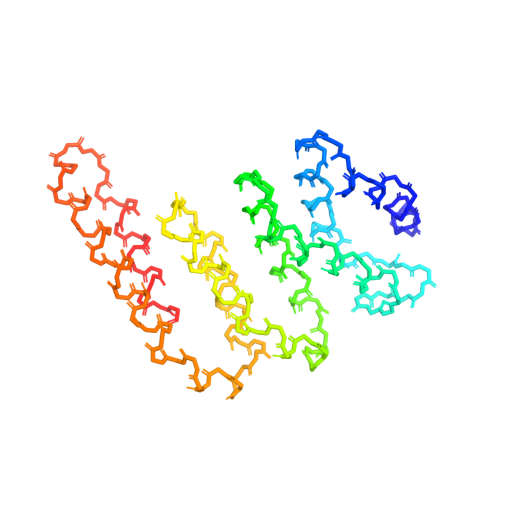A 1
ATOM 741 C C . GLN A 1 95 ? -1.254 -6.134 -6.922 1.00 90.69 95 GLN A C 1
ATOM 743 O O . GLN A 1 95 ? -0.524 -5.330 -7.497 1.00 90.69 95 GLN A O 1
ATOM 748 N N . LEU A 1 96 ? -1.129 -6.444 -5.627 1.00 93.06 96 LEU A N 1
ATOM 749 C CA . LEU A 1 96 ? -0.117 -5.851 -4.750 1.00 93.06 96 LEU A CA 1
ATOM 750 C C . LEU A 1 96 ? 1.300 -6.150 -5.256 1.00 93.06 96 LEU A C 1
ATOM 752 O O . LEU A 1 96 ? 2.089 -5.224 -5.434 1.00 93.06 96 LEU A O 1
ATOM 756 N N . LEU A 1 97 ? 1.589 -7.415 -5.584 1.00 91.50 97 LEU A N 1
ATOM 757 C CA . LEU A 1 97 ? 2.872 -7.828 -6.161 1.00 91.50 97 LEU A CA 1
ATOM 758 C C . LEU A 1 97 ? 3.185 -7.065 -7.456 1.00 91.50 97 LEU A C 1
ATOM 760 O O . LEU A 1 97 ? 4.266 -6.497 -7.598 1.00 91.50 97 LEU A O 1
ATOM 764 N N . ASN A 1 98 ? 2.228 -6.993 -8.386 1.00 89.94 98 ASN A N 1
ATOM 765 C CA . ASN A 1 98 ? 2.414 -6.268 -9.645 1.00 89.94 98 ASN A CA 1
ATOM 766 C C . ASN A 1 98 ? 2.668 -4.766 -9.425 1.00 89.94 98 ASN A C 1
ATOM 768 O O . ASN A 1 98 ? 3.508 -4.186 -10.114 1.00 89.94 98 ASN A O 1
ATOM 772 N N . SER A 1 99 ? 1.978 -4.137 -8.470 1.00 91.94 99 SER A N 1
ATOM 773 C CA . SER A 1 99 ? 2.211 -2.735 -8.107 1.00 91.94 99 SER A CA 1
ATOM 774 C C . SER A 1 99 ? 3.616 -2.514 -7.539 1.00 91.94 99 SER A C 1
ATOM 776 O O . SER A 1 99 ? 4.288 -1.572 -7.961 1.00 91.94 99 SER A O 1
ATOM 778 N N . ILE A 1 100 ? 4.084 -3.391 -6.643 1.00 92.12 100 ILE A N 1
ATOM 779 C CA . ILE A 1 100 ? 5.423 -3.300 -6.037 1.00 92.12 100 ILE A CA 1
ATOM 780 C C . ILE A 1 100 ? 6.510 -3.479 -7.105 1.00 92.12 100 ILE A C 1
ATOM 782 O O . ILE A 1 100 ? 7.362 -2.605 -7.256 1.00 92.12 100 ILE A O 1
ATOM 786 N N . PHE A 1 101 ? 6.445 -4.534 -7.926 1.00 89.62 101 PHE A N 1
ATOM 787 C CA . PHE A 1 101 ? 7.427 -4.746 -9.000 1.00 89.62 101 PHE A CA 1
ATOM 788 C C . PHE A 1 101 ? 7.407 -3.635 -10.051 1.00 89.62 101 PHE A C 1
ATOM 790 O O . PHE A 1 101 ? 8.453 -3.217 -10.553 1.00 89.62 101 PHE A O 1
ATOM 797 N N . GLY A 1 102 ? 6.222 -3.118 -10.383 1.00 89.75 102 GLY A N 1
ATOM 798 C CA . GLY A 1 102 ? 6.092 -1.973 -11.278 1.00 89.75 102 GLY A CA 1
ATOM 799 C C . GLY A 1 102 ? 6.828 -0.741 -10.750 1.00 89.75 102 GLY A C 1
ATOM 800 O O . GLY A 1 102 ? 7.4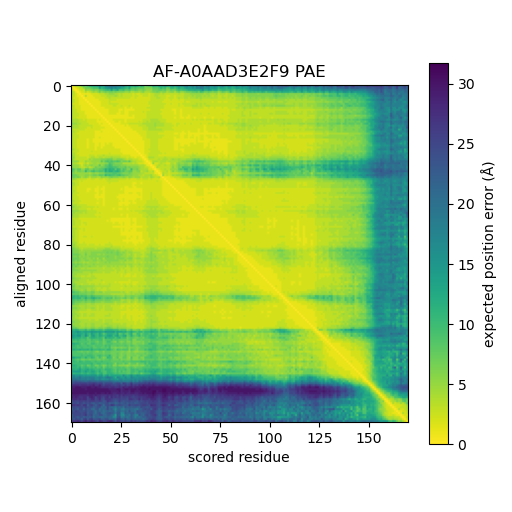50 -0.023 -11.536 1.00 89.75 102 GLY A O 1
ATOM 801 N N . LEU A 1 103 ? 6.789 -0.513 -9.434 1.00 91.44 103 LEU A N 1
ATOM 802 C CA . LEU A 1 103 ? 7.495 0.588 -8.781 1.00 91.44 103 LEU A CA 1
ATOM 803 C C . LEU A 1 103 ? 8.999 0.344 -8.671 1.00 91.44 103 LEU A C 1
ATOM 805 O O . LEU A 1 103 ? 9.743 1.265 -8.983 1.00 91.44 103 LEU A O 1
ATOM 809 N N . MET A 1 104 ? 9.454 -0.870 -8.349 1.00 88.25 104 MET A N 1
ATOM 810 C CA . MET A 1 104 ? 10.892 -1.206 -8.310 1.00 88.25 104 MET A CA 1
ATOM 811 C C . MET A 1 104 ? 11.588 -0.958 -9.657 1.00 88.25 104 MET A C 1
ATOM 813 O O . MET A 1 104 ? 12.751 -0.579 -9.724 1.00 88.25 104 MET A O 1
ATOM 817 N N . ASN A 1 105 ? 10.863 -1.116 -10.767 1.00 84.94 105 ASN A N 1
ATOM 818 C CA . ASN A 1 105 ? 11.399 -0.806 -12.092 1.00 84.94 105 ASN A CA 1
ATOM 819 C C . ASN A 1 105 ? 11.527 0.708 -12.365 1.00 84.94 105 ASN A C 1
ATOM 821 O O . ASN A 1 105 ? 12.336 1.104 -13.210 1.00 84.94 105 ASN A O 1
ATOM 825 N N . GLN A 1 106 ? 10.743 1.541 -11.670 1.00 86.75 106 GLN A N 1
ATOM 826 C CA . GLN A 1 106 ? 10.672 3.001 -11.836 1.00 86.75 106 GLN A CA 1
ATOM 827 C C . GLN A 1 106 ? 11.492 3.775 -10.795 1.00 86.75 106 GLN A C 1
ATOM 829 O O . GLN A 1 106 ? 11.929 4.885 -11.091 1.00 86.75 106 GLN A O 1
ATOM 834 N N . VAL A 1 107 ? 11.666 3.224 -9.592 1.00 85.62 107 VAL A N 1
ATOM 835 C CA . VAL A 1 107 ? 12.240 3.903 -8.426 1.00 85.62 107 VAL A CA 1
ATOM 836 C C . VAL A 1 107 ? 13.243 2.985 -7.751 1.00 85.62 107 VAL A C 1
ATOM 838 O O . VAL A 1 107 ? 12.932 1.830 -7.469 1.00 85.62 107 VAL A O 1
ATOM 841 N N . ASP A 1 108 ? 14.415 3.532 -7.450 1.00 81.44 108 ASP A N 1
ATOM 842 C CA . ASP A 1 108 ? 15.400 2.874 -6.605 1.00 81.44 108 ASP A CA 1
ATOM 843 C C . ASP A 1 108 ? 15.144 3.239 -5.137 1.00 81.44 108 ASP A C 1
ATOM 845 O O . ASP A 1 108 ? 15.592 4.275 -4.648 1.00 81.44 108 ASP A O 1
ATOM 849 N N . GLN A 1 109 ? 14.308 2.444 -4.463 1.00 82.88 109 GLN A N 1
ATOM 850 C CA . GLN A 1 109 ? 13.977 2.648 -3.053 1.00 82.88 109 GLN A CA 1
ATOM 851 C C . GLN A 1 109 ? 13.919 1.319 -2.303 1.00 82.88 109 GLN A C 1
ATOM 853 O O . GLN A 1 109 ? 13.080 0.463 -2.586 1.00 82.88 109 GLN A O 1
ATOM 858 N N . GLU A 1 110 ? 14.771 1.199 -1.287 1.00 87.88 110 GLU A N 1
ATOM 859 C CA . GLU A 1 110 ? 14.939 -0.005 -0.467 1.00 87.88 110 GLU A CA 1
ATOM 860 C C . GLU A 1 110 ? 13.642 -0.440 0.239 1.00 87.88 110 GLU A C 1
ATOM 862 O O . GLU A 1 110 ? 13.351 -1.633 0.327 1.00 87.88 110 GLU A O 1
ATOM 867 N N . ASP A 1 111 ? 12.787 0.507 0.650 1.00 89.50 111 ASP A N 1
ATOM 868 C CA . ASP A 1 111 ? 11.502 0.183 1.290 1.00 89.50 111 ASP A CA 1
ATOM 869 C C . ASP A 1 111 ? 10.574 -0.676 0.418 1.00 89.50 111 ASP A C 1
ATOM 871 O O . ASP A 1 111 ? 9.729 -1.403 0.950 1.00 89.50 111 ASP A O 1
ATOM 875 N N . LEU A 1 112 ? 10.711 -0.622 -0.914 1.00 90.44 112 LEU A N 1
ATOM 876 C CA . LEU A 1 112 ? 9.939 -1.479 -1.817 1.00 90.44 112 LEU A CA 1
ATOM 877 C C . LEU A 1 112 ? 10.316 -2.954 -1.622 1.00 90.44 112 LEU A C 1
ATOM 879 O O . LEU A 1 112 ? 9.433 -3.813 -1.599 1.00 90.44 112 LEU A O 1
ATOM 883 N N . VAL A 1 113 ? 11.609 -3.233 -1.427 1.00 88.94 113 VAL A N 1
ATOM 884 C CA . VAL A 1 113 ? 12.138 -4.581 -1.178 1.00 88.94 113 VAL A CA 1
ATOM 885 C C . VAL A 1 113 ? 11.683 -5.077 0.192 1.00 88.94 113 VAL A C 1
ATOM 887 O O . VAL A 1 113 ? 11.148 -6.177 0.292 1.00 88.94 113 VAL A O 1
ATOM 890 N N . PHE A 1 114 ? 11.777 -4.241 1.229 1.00 91.56 114 PHE A N 1
ATOM 891 C CA . PHE A 1 114 ? 11.288 -4.602 2.565 1.00 91.56 114 PHE A CA 1
ATOM 892 C C . PHE A 1 114 ? 9.782 -4.874 2.594 1.00 91.56 114 PHE A C 1
ATOM 894 O O . PHE A 1 114 ? 9.313 -5.758 3.307 1.00 91.56 114 PHE A O 1
ATOM 901 N N . THR A 1 115 ? 9.001 -4.129 1.812 1.00 93.44 115 THR A N 1
ATOM 902 C CA . THR A 1 115 ? 7.559 -4.384 1.711 1.00 93.44 115 THR A CA 1
ATOM 903 C C . THR A 1 115 ? 7.277 -5.721 1.031 1.00 93.44 115 THR A C 1
ATOM 905 O O . THR A 1 115 ? 6.356 -6.431 1.437 1.00 93.44 115 THR A O 1
ATOM 908 N N . LEU A 1 116 ? 8.067 -6.080 0.014 1.00 91.62 116 LEU A N 1
ATOM 909 C CA . LEU A 1 116 ? 7.967 -7.381 -0.638 1.00 91.62 116 LEU A CA 1
ATOM 910 C C . LEU A 1 116 ? 8.290 -8.519 0.337 1.00 91.62 116 LEU A C 1
ATOM 912 O O . LEU A 1 116 ? 7.542 -9.488 0.367 1.00 91.62 116 LEU A O 1
ATOM 916 N N . GLU A 1 117 ? 9.334 -8.383 1.157 1.00 91.75 117 GLU A N 1
ATOM 917 C CA . GLU A 1 117 ? 9.712 -9.370 2.182 1.00 91.75 117 GLU A CA 1
ATOM 918 C C . GLU A 1 117 ? 8.577 -9.605 3.192 1.00 91.75 117 GLU A C 1
ATOM 920 O O . GLU A 1 117 ? 8.172 -10.745 3.413 1.00 91.75 117 GLU A O 1
ATOM 925 N N . VAL A 1 118 ? 7.980 -8.534 3.732 1.00 93.94 118 VAL A N 1
ATOM 926 C CA . VAL A 1 118 ? 6.837 -8.633 4.662 1.00 93.94 118 VAL A CA 1
ATOM 927 C C . VAL A 1 118 ? 5.635 -9.305 4.010 1.00 93.94 118 VAL A C 1
ATOM 929 O O . VAL A 1 118 ? 4.960 -10.131 4.622 1.00 93.94 118 VAL A O 1
ATOM 932 N N . LEU A 1 119 ? 5.349 -8.960 2.757 1.00 92.25 119 LEU A N 1
ATOM 933 C CA . LEU A 1 119 ? 4.283 -9.599 1.998 1.00 92.25 119 LEU A CA 1
ATOM 934 C C . LEU A 1 119 ? 4.612 -11.084 1.765 1.00 92.25 119 LEU A C 1
ATOM 936 O O . LEU A 1 119 ? 3.719 -11.925 1.846 1.00 92.25 119 LEU A O 1
ATOM 940 N N . VAL A 1 120 ? 5.883 -11.430 1.555 1.00 91.12 120 VAL A N 1
ATOM 941 C CA . VAL A 1 120 ? 6.306 -12.823 1.426 1.00 91.12 120 VAL A CA 1
ATOM 942 C C . VAL A 1 120 ? 6.068 -13.626 2.694 1.00 91.12 120 VAL A C 1
ATOM 944 O O . VAL A 1 120 ? 5.427 -14.679 2.652 1.00 91.12 120 VAL A O 1
ATOM 947 N N . ASP A 1 121 ? 6.496 -13.079 3.823 1.00 91.94 121 ASP A N 1
ATOM 948 C CA . ASP A 1 121 ? 6.344 -13.690 5.140 1.00 91.94 121 ASP A CA 1
ATOM 949 C C . ASP A 1 121 ? 4.863 -13.853 5.533 1.00 91.94 121 ASP A C 1
ATOM 951 O O . ASP A 1 121 ? 4.419 -14.943 5.900 1.00 91.94 121 ASP A O 1
ATOM 955 N N . LYS A 1 122 ? 4.049 -12.800 5.361 1.00 91.81 122 LYS A N 1
ATOM 956 C CA . LYS A 1 122 ? 2.629 -12.801 5.757 1.00 91.81 122 LYS A CA 1
ATOM 957 C C . LYS A 1 122 ? 1.762 -13.753 4.936 1.00 91.81 122 LYS A C 1
ATOM 959 O O . LYS A 1 122 ? 0.805 -14.309 5.473 1.00 91.81 122 LYS A O 1
ATOM 964 N N . PHE A 1 123 ? 2.046 -13.925 3.644 1.00 90.38 123 PHE A N 1
ATOM 965 C CA . PHE A 1 123 ? 1.216 -14.749 2.757 1.00 90.38 123 PHE A CA 1
ATOM 966 C C . PHE A 1 123 ? 1.743 -16.177 2.555 1.00 90.38 123 PHE A C 1
ATOM 968 O O . PHE A 1 123 ? 0.978 -17.023 2.080 1.00 90.38 123 PHE A O 1
ATOM 975 N N . GLY A 1 124 ? 2.991 -16.471 2.938 1.00 85.38 124 GLY A N 1
ATOM 976 C CA . GLY A 1 124 ? 3.553 -17.824 3.009 1.00 85.38 124 GLY A CA 1
ATOM 977 C C . GLY A 1 124 ? 3.238 -18.692 1.783 1.00 85.38 124 GLY A C 1
ATOM 978 O O . GLY A 1 124 ? 3.558 -18.339 0.647 1.00 85.38 124 GLY A O 1
ATOM 979 N N . ASP A 1 125 ? 2.547 -19.817 1.995 1.00 79.69 125 ASP A N 1
ATOM 980 C CA . ASP A 1 125 ? 2.196 -20.791 0.946 1.00 79.69 125 ASP A CA 1
ATOM 981 C C . ASP A 1 125 ? 1.351 -20.208 -0.205 1.00 79.69 125 ASP A C 1
ATOM 983 O O . ASP A 1 125 ? 1.358 -20.745 -1.318 1.00 79.69 125 ASP A O 1
ATOM 987 N N . CYS A 1 126 ? 0.655 -19.084 0.010 1.00 82.19 126 CYS A N 1
ATOM 988 C CA . CYS A 1 126 ? -0.125 -18.416 -1.038 1.00 82.19 126 CYS A CA 1
ATOM 989 C C . CYS A 1 126 ? 0.759 -17.802 -2.135 1.00 82.19 126 CYS A C 1
ATOM 991 O O . CYS A 1 126 ? 0.243 -17.404 -3.181 1.00 82.19 126 CYS A O 1
ATOM 993 N N . ILE A 1 127 ? 2.077 -17.739 -1.923 1.00 84.12 127 ILE A N 1
ATOM 994 C CA . ILE A 1 127 ? 3.037 -17.157 -2.865 1.00 84.12 127 ILE A CA 1
ATOM 995 C C . ILE A 1 127 ? 3.569 -18.147 -3.883 1.00 84.12 127 ILE A C 1
ATOM 997 O O . ILE A 1 127 ? 3.992 -17.728 -4.961 1.00 84.12 127 ILE A O 1
ATOM 1001 N N . GLY A 1 128 ? 3.472 -19.449 -3.609 1.00 84.38 128 GLY A N 1
ATOM 1002 C CA . GLY A 1 128 ? 3.926 -20.500 -4.523 1.00 84.38 128 GLY A CA 1
ATOM 1003 C C . GLY A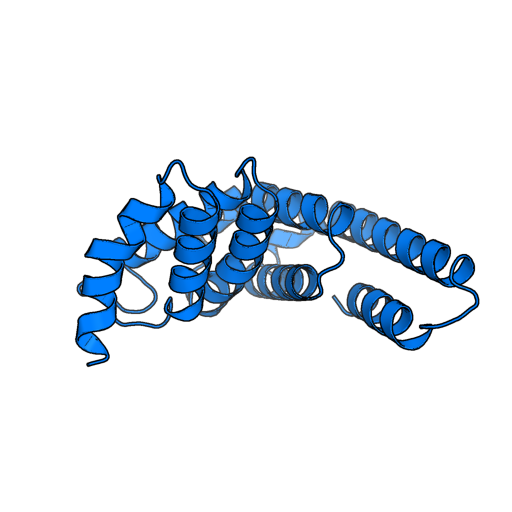 1 128 ? 3.539 -20.269 -5.997 1.00 84.38 128 GLY A C 1
ATOM 1004 O O . GLY A 1 128 ? 4.418 -20.344 -6.856 1.00 84.38 128 GLY A O 1
ATOM 1005 N N . PRO A 1 129 ? 2.279 -19.904 -6.319 1.00 86.38 129 PRO A N 1
ATOM 1006 C CA . PRO A 1 129 ? 1.851 -19.623 -7.694 1.00 86.38 129 PRO A CA 1
ATOM 1007 C C . PRO A 1 129 ? 2.539 -18.424 -8.370 1.00 86.38 129 PRO A C 1
ATOM 1009 O O . PRO A 1 129 ? 2.581 -18.364 -9.598 1.00 86.38 129 PRO A O 1
ATOM 1012 N N . TYR A 1 130 ? 3.067 -17.473 -7.597 1.00 84.06 130 TYR A N 1
ATOM 1013 C CA . TYR A 1 130 ? 3.692 -16.238 -8.088 1.00 84.06 130 TYR A CA 1
ATOM 1014 C C . TYR A 1 130 ? 5.223 -16.286 -8.036 1.00 84.06 130 TYR A C 1
ATOM 1016 O O . TYR A 1 130 ? 5.876 -15.469 -8.684 1.00 84.06 130 TYR A O 1
ATOM 1024 N N . ALA A 1 131 ? 5.808 -17.263 -7.336 1.00 83.88 131 ALA A N 1
ATOM 1025 C CA . ALA A 1 131 ? 7.245 -17.361 -7.087 1.00 83.88 131 ALA A CA 1
ATOM 1026 C C . ALA A 1 131 ? 8.099 -17.269 -8.365 1.00 83.88 131 ALA A C 1
ATOM 1028 O O . ALA A 1 131 ? 9.103 -16.563 -8.392 1.00 83.88 131 ALA A O 1
ATOM 1029 N N . THR A 1 132 ? 7.687 -17.919 -9.460 1.00 84.81 132 THR A N 1
ATOM 1030 C CA . THR A 1 132 ? 8.422 -17.845 -10.736 1.00 84.81 132 THR A CA 1
ATOM 1031 C C . THR A 1 132 ? 8.408 -16.437 -11.336 1.00 84.81 132 THR A C 1
ATOM 1033 O O . THR A 1 132 ? 9.430 -15.974 -11.838 1.00 84.81 132 THR A O 1
ATOM 1036 N N . GLN A 1 133 ? 7.268 -15.741 -11.276 1.00 81.75 133 GLN A N 1
ATOM 1037 C CA . GLN A 1 133 ? 7.159 -14.360 -11.751 1.00 81.75 133 GLN A CA 1
ATOM 1038 C C . GLN A 1 133 ? 8.003 -13.423 -10.881 1.00 81.75 133 GLN A C 1
ATOM 1040 O O . GLN A 1 133 ? 8.714 -12.574 -11.415 1.00 81.75 133 GLN A O 1
ATOM 1045 N N . MET A 1 134 ? 7.950 -13.606 -9.559 1.00 80.69 134 MET A N 1
ATOM 1046 C CA . MET A 1 134 ? 8.730 -12.832 -8.593 1.00 80.69 134 MET A CA 1
ATOM 1047 C C . MET A 1 134 ? 10.231 -12.991 -8.839 1.00 80.69 134 MET A C 1
ATOM 1049 O O . MET A 1 134 ? 10.930 -11.997 -9.013 1.00 80.69 134 MET A O 1
ATOM 1053 N N . ALA A 1 135 ? 10.708 -14.233 -8.959 1.00 85.00 135 ALA A N 1
ATOM 1054 C CA . ALA A 1 135 ? 12.107 -14.522 -9.249 1.00 85.00 135 ALA A CA 1
ATOM 1055 C C . ALA A 1 135 ? 12.560 -13.873 -10.566 1.00 85.00 135 ALA A C 1
ATOM 1057 O O . ALA A 1 135 ? 13.627 -13.270 -10.622 1.00 85.00 135 ALA A O 1
ATOM 1058 N N . ALA A 1 136 ? 11.737 -13.931 -11.618 1.00 85.56 136 ALA A N 1
ATOM 1059 C CA . ALA A 1 136 ? 12.061 -13.292 -12.892 1.00 85.56 136 ALA A CA 1
ATOM 1060 C C . ALA A 1 136 ? 12.172 -11.758 -12.780 1.00 85.56 136 ALA A C 1
ATOM 1062 O O . ALA A 1 136 ? 13.074 -11.171 -13.379 1.00 85.56 136 ALA A O 1
ATOM 1063 N N . GLN A 1 137 ? 11.291 -11.109 -12.009 1.00 82.25 137 GLN A N 1
ATOM 1064 C CA . GLN A 1 137 ? 11.347 -9.660 -11.770 1.00 82.25 137 GLN A CA 1
ATOM 1065 C C . GLN A 1 137 ? 12.588 -9.265 -10.960 1.00 82.25 137 GLN A C 1
ATOM 1067 O O . GLN A 1 137 ? 13.286 -8.329 -11.344 1.00 82.25 137 GLN A O 1
ATOM 1072 N N . LEU A 1 138 ? 12.905 -10.008 -9.895 1.00 81.00 138 LEU A N 1
ATOM 1073 C CA . LEU A 1 138 ? 14.091 -9.765 -9.066 1.00 81.00 138 LEU A CA 1
ATOM 1074 C C . LEU A 1 138 ? 15.392 -9.957 -9.854 1.00 81.00 138 LEU A C 1
ATOM 1076 O O . LEU A 1 138 ? 16.287 -9.121 -9.771 1.00 81.00 138 LEU A O 1
ATOM 1080 N N . VAL A 1 139 ? 15.480 -11.002 -10.685 1.00 86.12 139 VAL A N 1
ATOM 1081 C CA . VAL A 1 139 ? 16.628 -11.216 -11.583 1.00 86.12 139 VAL A CA 1
ATOM 1082 C C . VAL A 1 139 ? 16.768 -10.061 -12.578 1.00 86.12 139 VAL A C 1
ATOM 1084 O O . VAL A 1 139 ? 17.878 -9.593 -12.822 1.00 86.12 139 VAL A O 1
ATOM 1087 N N . GLY A 1 140 ? 15.657 -9.574 -13.138 1.00 83.50 140 GLY A N 1
ATOM 1088 C CA . GLY A 1 140 ? 15.663 -8.403 -14.018 1.00 83.50 140 GLY A CA 1
ATOM 1089 C C . GLY A 1 140 ? 16.179 -7.142 -13.319 1.00 83.50 140 GLY A C 1
ATOM 1090 O O . GLY A 1 140 ? 17.026 -6.441 -13.873 1.00 83.50 140 GLY A O 1
ATOM 1091 N N . ALA A 1 141 ? 15.715 -6.886 -12.092 1.00 80.50 141 ALA A N 1
ATOM 1092 C CA . ALA A 1 141 ? 16.183 -5.770 -11.274 1.00 80.50 141 ALA A CA 1
ATOM 1093 C C . ALA A 1 141 ? 17.683 -5.889 -10.960 1.00 80.50 141 ALA A C 1
ATOM 1095 O O . ALA A 1 141 ? 18.424 -4.933 -11.168 1.00 80.50 141 ALA A O 1
ATOM 1096 N N . PHE A 1 142 ? 18.153 -7.073 -10.560 1.00 82.88 142 PHE A N 1
ATOM 1097 C CA . PHE A 1 142 ? 19.567 -7.336 -10.283 1.00 82.88 142 PHE A CA 1
ATOM 1098 C C . PHE A 1 142 ? 20.470 -6.988 -11.474 1.00 82.88 142 PHE A C 1
ATOM 1100 O O . PHE A 1 142 ? 21.422 -6.225 -11.326 1.00 82.88 142 PHE A O 1
ATOM 1107 N N . TRP A 1 143 ? 20.146 -7.477 -12.676 1.00 84.88 143 TRP A N 1
ATOM 1108 C CA . TRP A 1 143 ? 20.947 -7.175 -13.867 1.00 84.88 143 TRP A CA 1
ATOM 1109 C C . TRP A 1 143 ? 20.940 -5.690 -14.230 1.00 84.88 143 TRP A C 1
ATOM 1111 O O . TRP A 1 143 ? 21.957 -5.178 -14.694 1.00 84.88 143 TRP A O 1
ATOM 1121 N N . LYS A 1 144 ? 19.822 -4.992 -13.999 1.00 81.94 144 LYS A N 1
ATOM 1122 C CA . LYS A 1 144 ? 19.738 -3.538 -14.178 1.00 81.94 144 LYS A CA 1
ATOM 1123 C C . LYS A 1 144 ? 20.703 -2.811 -13.235 1.00 81.94 144 LYS A C 1
ATOM 1125 O O . LYS A 1 144 ? 21.401 -1.909 -13.686 1.00 81.94 144 LYS A O 1
ATOM 1130 N N . TYR A 1 145 ? 20.772 -3.220 -11.967 1.00 78.44 145 TYR A N 1
ATOM 1131 C CA . TYR A 1 145 ? 21.708 -2.645 -10.998 1.00 78.44 145 TYR A CA 1
ATOM 1132 C C . TYR A 1 145 ? 23.170 -2.933 -11.350 1.00 78.44 145 TYR A C 1
ATOM 1134 O O . TYR A 1 145 ? 23.986 -2.019 -11.299 1.00 78.44 145 TYR A O 1
ATOM 1142 N N . CYS A 1 146 ? 23.503 -4.159 -11.769 1.00 81.38 146 CYS A N 1
ATOM 1143 C CA . CYS A 1 146 ? 24.860 -4.483 -12.222 1.00 81.38 146 CYS A CA 1
ATOM 1144 C C . CYS A 1 146 ? 25.286 -3.630 -13.423 1.00 81.38 146 CYS A C 1
ATOM 1146 O O . CYS A 1 146 ? 26.390 -3.103 -13.432 1.00 81.38 146 CYS A O 1
ATOM 1148 N N . ALA A 1 147 ? 24.401 -3.454 -14.409 1.00 80.38 147 ALA A N 1
ATOM 1149 C CA . ALA A 1 147 ? 24.699 -2.630 -15.577 1.00 80.38 147 ALA A CA 1
ATOM 1150 C C . ALA A 1 147 ? 24.905 -1.148 -15.213 1.00 80.38 147 ALA A C 1
ATOM 1152 O O . ALA A 1 147 ? 25.808 -0.517 -15.749 1.00 80.38 147 ALA A O 1
ATOM 1153 N N . ALA A 1 148 ? 24.104 -0.606 -14.288 1.00 75.00 148 ALA A N 1
ATOM 1154 C CA . ALA A 1 148 ? 24.286 0.761 -13.799 1.00 75.00 148 ALA A CA 1
ATOM 1155 C C . ALA A 1 148 ? 25.621 0.932 -13.049 1.00 75.00 148 ALA A C 1
ATOM 1157 O O . ALA A 1 148 ? 26.321 1.914 -13.268 1.00 75.00 148 ALA A O 1
ATOM 1158 N N . ALA A 1 149 ? 26.008 -0.049 -12.226 1.00 67.25 149 ALA A N 1
ATOM 1159 C CA . ALA A 1 149 ? 27.288 -0.036 -11.516 1.00 67.25 149 ALA A CA 1
ATOM 1160 C C . ALA A 1 149 ? 28.499 -0.091 -12.468 1.00 67.25 149 ALA A C 1
ATOM 1162 O O . ALA A 1 149 ? 29.506 0.564 -12.215 1.00 67.25 149 ALA A O 1
ATOM 1163 N N . ASP A 1 150 ? 28.394 -0.833 -13.575 1.00 63.78 150 ASP A N 1
ATOM 1164 C CA . ASP A 1 150 ? 29.443 -0.889 -14.599 1.00 63.78 150 ASP A CA 1
ATOM 1165 C C . ASP A 1 150 ? 29.569 0.439 -15.383 1.00 63.78 150 ASP A C 1
ATOM 1167 O O . ASP A 1 150 ? 30.665 0.789 -15.831 1.00 63.78 150 ASP A O 1
ATOM 1171 N N . GLU A 1 151 ? 28.474 1.196 -15.542 1.00 61.34 151 GLU A N 1
ATOM 1172 C CA . GLU A 1 151 ? 28.454 2.511 -16.209 1.00 61.34 151 GLU A CA 1
ATOM 1173 C C . GLU A 1 151 ? 28.943 3.663 -15.300 1.00 61.34 151 GLU A C 1
ATOM 1175 O O . GLU A 1 151 ? 29.581 4.593 -15.797 1.00 61.34 151 GLU A O 1
ATOM 1180 N N . ASP A 1 152 ? 28.732 3.579 -13.980 1.00 54.78 152 ASP A N 1
ATOM 1181 C CA . ASP A 1 152 ? 29.125 4.586 -12.973 1.00 54.78 152 ASP A CA 1
ATOM 1182 C C . ASP A 1 152 ? 30.564 4.398 -12.442 1.00 54.78 152 ASP A C 1
ATOM 1184 O O . ASP A 1 152 ? 30.843 4.521 -11.246 1.00 54.78 152 ASP A O 1
ATOM 1188 N N . THR A 1 153 ? 31.530 4.154 -13.337 1.00 50.03 153 THR A N 1
ATOM 1189 C CA . THR A 1 153 ? 32.946 3.893 -12.996 1.00 50.03 153 THR A CA 1
ATOM 1190 C C . THR A 1 153 ? 33.724 5.088 -12.402 1.00 50.03 153 THR A C 1
ATOM 1192 O O . THR A 1 153 ? 34.946 5.130 -12.509 1.00 50.03 153 THR A O 1
ATOM 1195 N N . GLU A 1 154 ? 33.060 6.049 -11.752 1.00 51.12 154 GLU A N 1
ATOM 1196 C CA . GLU A 1 154 ? 33.671 7.045 -10.862 1.00 51.12 154 GLU A CA 1
ATOM 1197 C C . GLU A 1 154 ? 32.678 7.493 -9.756 1.00 51.12 154 GLU A C 1
ATOM 1199 O O . GLU A 1 154 ? 32.227 8.638 -9.771 1.00 51.12 154 GLU A O 1
ATOM 1204 N N . GLY A 1 155 ? 32.350 6.655 -8.752 1.00 49.94 155 GLY A N 1
ATOM 1205 C CA . GLY A 1 155 ? 31.974 7.251 -7.454 1.00 49.94 155 GLY A CA 1
ATOM 1206 C C . GLY A 1 155 ? 31.194 6.506 -6.366 1.00 49.94 155 GLY A C 1
ATOM 1207 O O . GLY A 1 155 ? 31.280 6.991 -5.243 1.00 49.94 155 GLY A O 1
ATOM 1208 N N . ASP A 1 156 ? 30.459 5.410 -6.601 1.00 53.00 156 ASP A N 1
ATOM 1209 C CA . ASP A 1 156 ? 29.551 4.886 -5.546 1.00 53.00 156 ASP A CA 1
ATOM 1210 C C . ASP A 1 156 ? 29.297 3.356 -5.605 1.00 53.00 156 ASP A C 1
ATOM 1212 O O . ASP A 1 156 ? 28.165 2.876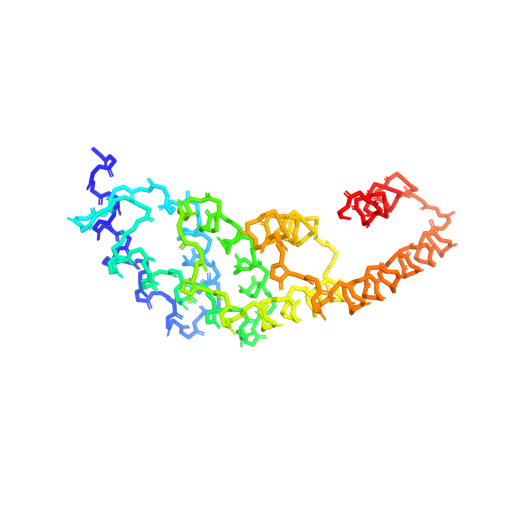 -5.534 1.00 53.00 156 ASP A O 1
ATOM 1216 N N . GLU A 1 157 ? 30.368 2.556 -5.720 1.00 55.88 157 GLU A N 1
ATOM 1217 C CA . GLU A 1 157 ? 30.308 1.076 -5.765 1.00 55.88 157 GLU A CA 1
ATOM 1218 C C . GLU A 1 157 ? 29.581 0.440 -4.553 1.00 55.88 157 GLU A C 1
ATOM 1220 O O . GLU A 1 157 ? 29.009 -0.648 -4.666 1.00 55.88 157 GLU A O 1
ATOM 1225 N N . ASP A 1 158 ? 29.544 1.123 -3.403 1.00 59.56 158 ASP A N 1
ATOM 1226 C CA . ASP A 1 158 ? 28.973 0.589 -2.160 1.00 59.56 158 ASP A CA 1
ATOM 1227 C C . ASP A 1 158 ? 27.430 0.607 -2.135 1.00 59.56 158 ASP A C 1
ATOM 1229 O O . ASP A 1 158 ? 26.813 -0.314 -1.593 1.00 59.56 158 ASP A O 1
ATOM 1233 N N . ALA A 1 159 ? 26.771 1.603 -2.742 1.00 58.59 159 ALA A N 1
ATOM 1234 C CA . ALA A 1 159 ? 25.307 1.724 -2.698 1.00 58.59 159 ALA A CA 1
ATOM 1235 C C . ALA A 1 159 ? 24.610 0.699 -3.612 1.00 58.59 159 ALA A C 1
ATOM 1237 O O . ALA A 1 159 ? 23.674 0.010 -3.193 1.00 58.59 159 ALA A O 1
ATOM 1238 N N . ALA A 1 160 ? 25.115 0.536 -4.839 1.00 58.97 160 ALA A N 1
ATOM 1239 C CA . ALA A 1 160 ? 24.587 -0.433 -5.799 1.00 58.97 160 ALA A CA 1
ATOM 1240 C C . ALA A 1 160 ? 24.806 -1.885 -5.331 1.00 58.97 160 ALA A C 1
ATOM 1242 O O . ALA A 1 160 ? 23.926 -2.736 -5.500 1.00 58.97 160 ALA A O 1
ATOM 1243 N N . GLY A 1 161 ? 25.943 -2.166 -4.680 1.00 62.69 161 GLY A N 1
ATOM 1244 C CA . GLY A 1 161 ? 26.239 -3.478 -4.101 1.00 62.69 161 GLY A CA 1
ATOM 1245 C C . GLY A 1 161 ? 25.268 -3.878 -2.986 1.00 62.69 161 GLY A C 1
ATOM 1246 O O . GLY A 1 161 ? 24.827 -5.029 -2.937 1.00 62.69 161 GLY A O 1
ATOM 1247 N N . ILE A 1 162 ? 24.877 -2.931 -2.125 1.00 65.19 162 ILE A N 1
ATOM 1248 C CA . ILE A 1 162 ? 23.916 -3.171 -1.037 1.00 65.19 162 ILE A CA 1
ATOM 1249 C C . ILE A 1 162 ? 22.505 -3.427 -1.592 1.00 65.19 162 ILE A C 1
ATOM 1251 O O . ILE A 1 162 ? 21.859 -4.393 -1.180 1.00 65.19 162 ILE A O 1
ATOM 1255 N N . ALA A 1 163 ? 22.048 -2.640 -2.573 1.00 64.56 163 ALA A N 1
ATOM 1256 C CA . ALA A 1 163 ? 20.730 -2.822 -3.193 1.00 64.56 163 ALA A CA 1
ATOM 1257 C C . ALA A 1 163 ? 20.616 -4.158 -3.960 1.00 64.56 163 ALA A C 1
ATOM 1259 O O . ALA A 1 163 ? 19.632 -4.894 -3.817 1.00 64.56 163 ALA A O 1
ATOM 1260 N N . ALA A 1 164 ? 21.658 -4.527 -4.714 1.00 65.94 164 ALA A N 1
ATOM 1261 C CA . ALA A 1 164 ? 21.733 -5.815 -5.402 1.00 65.94 164 ALA A CA 1
ATOM 1262 C C . ALA A 1 164 ? 21.778 -6.998 -4.417 1.00 65.94 164 ALA A C 1
ATOM 1264 O O . ALA A 1 164 ? 21.153 -8.034 -4.658 1.00 65.94 164 ALA A O 1
ATOM 1265 N N . PHE A 1 165 ? 22.469 -6.842 -3.281 1.00 68.25 165 PHE A N 1
ATOM 1266 C CA . PHE A 1 165 ? 22.489 -7.841 -2.212 1.00 68.25 165 PHE A CA 1
ATOM 1267 C C . PHE A 1 165 ? 21.120 -8.011 -1.539 1.00 68.25 165 PHE A C 1
ATOM 1269 O O . PHE A 1 165 ? 20.715 -9.145 -1.279 1.00 68.25 165 PHE A O 1
ATOM 1276 N N . GLY A 1 166 ? 20.375 -6.922 -1.325 1.00 68.00 166 GLY A N 1
ATOM 1277 C CA . GLY A 1 166 ? 18.998 -6.968 -0.822 1.00 68.00 166 GLY A CA 1
ATOM 1278 C C . GLY A 1 166 ? 18.077 -7.824 -1.700 1.00 68.00 166 GLY A C 1
ATOM 1279 O O . GLY A 1 166 ? 17.327 -8.649 -1.185 1.00 68.00 166 GLY A O 1
ATOM 1280 N N . CYS A 1 167 ? 18.216 -7.734 -3.027 1.00 68.88 167 CYS A N 1
ATOM 1281 C CA . CYS A 1 167 ? 17.445 -8.552 -3.972 1.00 68.88 167 CYS A CA 1
ATOM 1282 C C . CYS A 1 167 ? 17.760 -10.057 -3.897 1.00 68.88 167 CYS A C 1
ATOM 1284 O O . CYS A 1 167 ? 16.909 -10.870 -4.243 1.00 68.88 1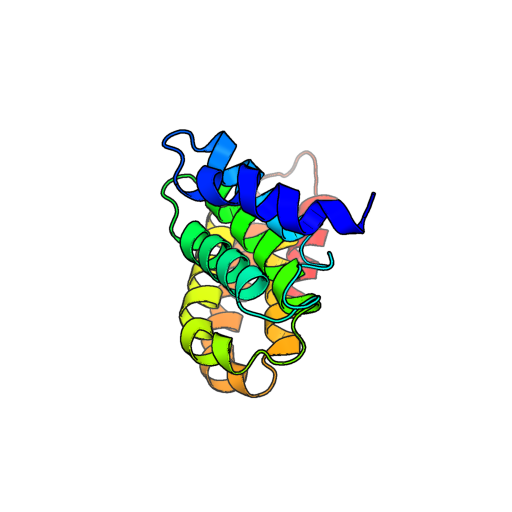67 CYS A O 1
ATOM 1286 N N . MET A 1 168 ? 18.972 -10.439 -3.477 1.00 65.19 168 MET A N 1
ATOM 1287 C CA . MET A 1 168 ? 19.368 -11.849 -3.331 1.00 65.19 168 MET A CA 1
ATOM 1288 C C . MET A 1 168 ? 18.911 -12.473 -2.010 1.00 65.19 168 MET A C 1
ATOM 1290 O O . MET A 1 168 ? 18.937 -13.697 -1.879 1.00 65.19 168 MET A O 1
ATOM 1294 N N . ARG A 1 169 ? 18.566 -11.646 -1.017 1.00 54.31 169 ARG A N 1
ATOM 1295 C CA . ARG A 1 169 ? 18.194 -12.096 0.330 1.00 54.31 169 ARG A CA 1
ATOM 1296 C C . ARG A 1 169 ? 16.684 -12.173 0.566 1.00 54.31 169 ARG A C 1
ATOM 1298 O O . ARG A 1 169 ? 16.306 -12.755 1.580 1.00 54.31 169 ARG A O 1
ATOM 1305 N N . ALA A 1 170 ? 15.891 -11.571 -0.322 1.00 47.69 170 ALA A N 1
ATOM 1306 C CA . ALA A 1 170 ? 14.428 -11.590 -0.311 1.00 47.69 170 ALA A CA 1
ATOM 1307 C C . ALA A 1 170 ? 13.842 -12.937 -0.766 1.00 47.69 170 ALA A C 1
ATOM 1309 O O . ALA A 1 170 ? 14.501 -13.641 -1.569 1.00 47.69 170 ALA A O 1
#

Sequence (170 aa):
YKDQLGPMMATYVMPCFSSPHPHLRSKAVWVSGVFCDTTFPDGTNQGPTYMRFFEQVVRCLGDPELPVRVDAVVSLRHFLEEMEDVSPVAPALPQLLNSIFGLMNQVDQEDLVFTLEVLVDKFGDCIGPYATQMAAQLVGAFWKYCAAADEDTEGDEDAAGIAAFGCMRA

Organism: NCBI:txid47775